Protein AF-A0A5K1CPB5-F1 (afdb_monomer_lite)

Foldseek 3Di:
DDWADDPDPDIFDKDKDWDKAFDDDPPDDPVPGDRDIDTDIDIATCCDDPVGHHGD

Structure (mmCIF, N/CA/C/O backbone):
data_AF-A0A5K1CPB5-F1
#
_entry.id   AF-A0A5K1CPB5-F1
#
loop_
_atom_site.group_PDB
_atom_site.id
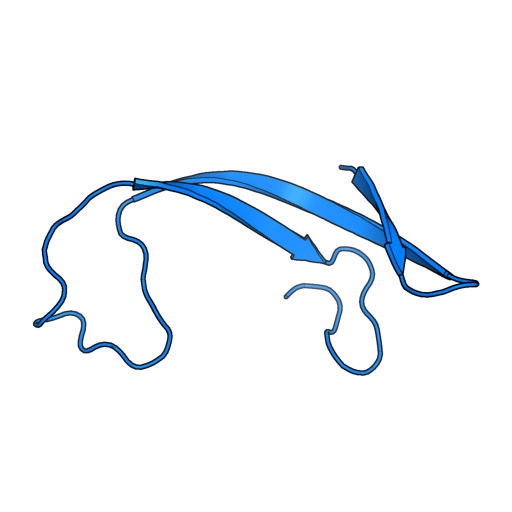_atom_site.type_symbol
_atom_site.label_atom_id
_atom_site.label_alt_id
_atom_site.label_comp_id
_atom_site.label_asym_id
_atom_site.label_entity_id
_atom_site.label_seq_id
_atom_site.pdbx_PDB_ins_code
_atom_site.Cartn_x
_atom_site.Cartn_y
_atom_site.Cartn_z
_atom_site.occupancy
_atom_site.B_iso_or_equiv
_atom_site.auth_seq_id
_atom_site.auth_comp_id
_atom_site.auth_asym_id
_atom_site.auth_atom_id
_atom_site.pdbx_PDB_model_num
ATOM 1 N N . LEU A 1 1 ? -9.524 5.349 -6.665 1.00 85.69 1 LEU A N 1
ATOM 2 C CA . LEU A 1 1 ? -8.314 5.007 -7.448 1.00 85.69 1 LEU A CA 1
ATOM 3 C C . LEU A 1 1 ? -7.546 6.294 -7.637 1.00 85.69 1 LEU A C 1
ATOM 5 O O . LEU A 1 1 ? -8.164 7.281 -8.016 1.00 85.69 1 LEU A O 1
ATOM 9 N N . TYR A 1 2 ? -6.261 6.287 -7.312 1.00 91.00 2 TYR A N 1
ATOM 10 C CA . TYR A 1 2 ? -5.394 7.460 -7.338 1.00 91.00 2 TYR A CA 1
ATOM 11 C C . TYR A 1 2 ? -4.101 7.104 -8.062 1.00 91.00 2 TYR A C 1
ATOM 13 O O . TYR A 1 2 ? -3.645 5.965 -7.973 1.00 91.00 2 TYR A O 1
ATOM 21 N N . VAL A 1 3 ? -3.530 8.075 -8.769 1.00 90.31 3 VAL A N 1
ATOM 22 C CA . VAL A 1 3 ? -2.202 7.960 -9.375 1.00 90.31 3 VAL A CA 1
ATOM 23 C C . VAL A 1 3 ? -1.259 8.843 -8.570 1.00 90.31 3 VAL A C 1
ATOM 25 O O . VAL A 1 3 ? -1.516 10.037 -8.420 1.00 90.31 3 VAL A O 1
ATOM 28 N N . GLY A 1 4 ? -0.207 8.245 -8.023 1.00 87.00 4 GLY A N 1
ATOM 29 C CA . GLY A 1 4 ? 0.848 8.927 -7.281 1.00 87.00 4 GLY A CA 1
ATOM 30 C C . GLY A 1 4 ? 2.178 8.849 -8.020 1.00 87.00 4 GLY A C 1
ATOM 31 O O . GLY A 1 4 ? 2.373 7.985 -8.873 1.00 87.00 4 GLY A O 1
ATOM 32 N N . ALA A 1 5 ? 3.102 9.748 -7.693 1.00 84.88 5 ALA A N 1
ATOM 33 C CA . ALA A 1 5 ? 4.487 9.611 -8.126 1.00 84.88 5 ALA A CA 1
ATOM 34 C C . ALA A 1 5 ? 5.194 8.567 -7.251 1.00 84.88 5 ALA A C 1
ATOM 36 O O . ALA A 1 5 ? 5.113 8.633 -6.025 1.00 84.88 5 ALA A O 1
ATOM 37 N N . HIS A 1 6 ? 5.914 7.642 -7.880 1.00 82.25 6 HIS A N 1
ATOM 38 C CA . HIS A 1 6 ? 6.832 6.730 -7.212 1.00 82.25 6 HIS A CA 1
ATOM 39 C C . HIS A 1 6 ? 8.254 7.011 -7.708 1.00 82.25 6 HIS A C 1
ATOM 41 O O . HIS A 1 6 ? 8.698 6.550 -8.763 1.00 82.25 6 HIS A O 1
ATOM 47 N N . GLY A 1 7 ? 8.965 7.855 -6.963 1.00 79.19 7 GLY A N 1
ATOM 48 C CA . GLY A 1 7 ? 10.278 8.356 -7.359 1.00 79.19 7 GLY A CA 1
ATOM 49 C C . GLY A 1 7 ? 10.240 9.359 -8.528 1.00 79.19 7 GLY A C 1
ATOM 50 O O . GLY A 1 7 ? 9.171 9.809 -8.939 1.00 79.19 7 GLY A O 1
ATOM 51 N N . PRO A 1 8 ? 11.414 9.744 -9.065 1.00 77.19 8 PRO A N 1
ATOM 52 C CA . PRO A 1 8 ? 11.528 10.858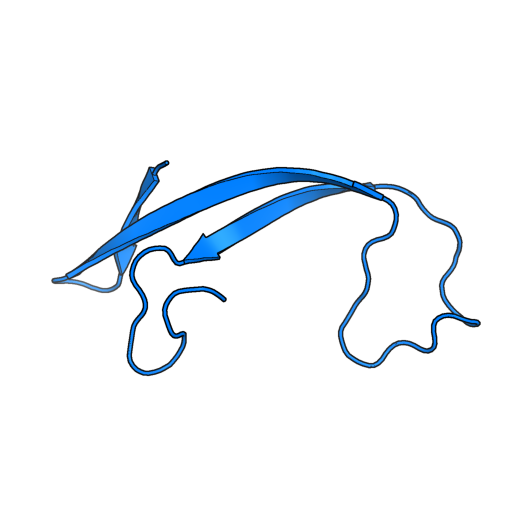 -10.014 1.00 77.19 8 PRO A CA 1
ATOM 53 C C . PRO A 1 8 ? 10.934 10.592 -11.40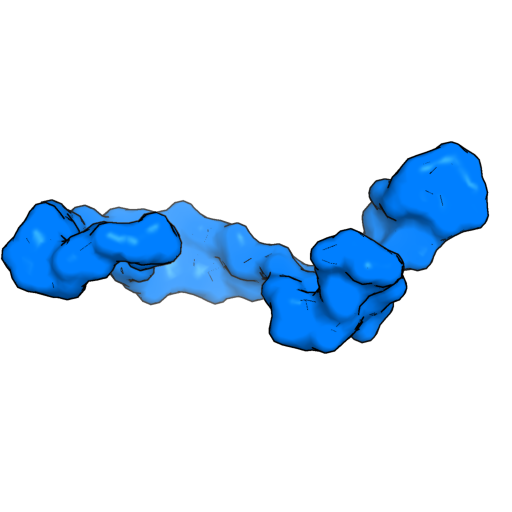5 1.00 77.19 8 PRO A C 1
ATOM 55 O O . PRO A 1 8 ? 10.663 11.539 -12.137 1.00 77.19 8 PRO A O 1
ATOM 58 N N . TYR A 1 9 ? 10.769 9.320 -11.786 1.00 79.19 9 TYR A N 1
ATOM 59 C CA . TYR A 1 9 ? 10.475 8.931 -13.173 1.00 79.19 9 TYR A CA 1
ATOM 60 C C . TYR A 1 9 ? 9.346 7.910 -13.323 1.00 79.19 9 TYR A C 1
ATOM 62 O O . TYR A 1 9 ? 9.082 7.472 -14.441 1.00 79.19 9 TYR A O 1
ATOM 70 N N . SER A 1 10 ? 8.695 7.497 -12.235 1.00 86.31 10 SER A N 1
ATOM 71 C CA . SER A 1 10 ? 7.625 6.505 -12.309 1.00 86.31 10 SER A CA 1
ATOM 72 C C . SER A 1 10 ? 6.393 6.947 -11.536 1.00 86.31 10 SER A C 1
ATOM 74 O O . S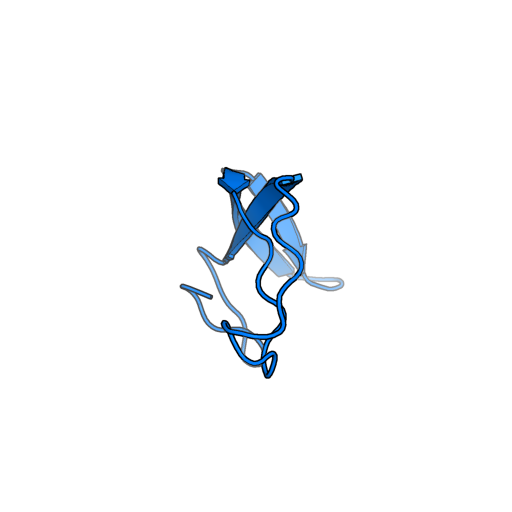ER A 1 10 ? 6.455 7.791 -10.643 1.00 86.31 10 SER A O 1
ATOM 76 N N . SER A 1 11 ? 5.252 6.403 -11.932 1.00 90.44 11 SER A N 1
ATOM 77 C CA . SER A 1 11 ? 3.964 6.643 -11.299 1.00 90.44 11 SER A CA 1
ATOM 78 C C . SER A 1 11 ? 3.354 5.315 -10.903 1.00 90.44 11 SER A C 1
ATOM 80 O O . SER A 1 11 ? 3.490 4.337 -11.638 1.00 90.44 11 SER A O 1
ATOM 82 N N . GLU A 1 12 ? 2.618 5.309 -9.805 1.00 91.50 12 GLU A N 1
ATOM 83 C CA . GLU A 1 12 ? 1.925 4.133 -9.304 1.00 91.50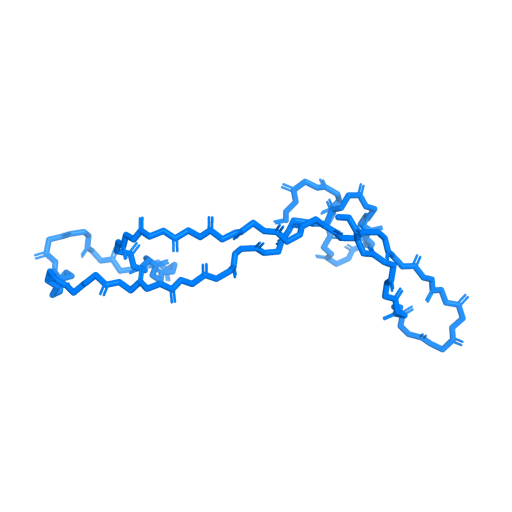 12 GLU A CA 1
ATOM 84 C C . GLU A 1 12 ? 0.438 4.403 -9.140 1.00 91.50 12 GLU A C 1
ATOM 86 O O . GLU A 1 12 ? 0.006 5.509 -8.809 1.00 91.50 12 GLU A O 1
ATOM 91 N N . VAL A 1 13 ? -0.351 3.359 -9.354 1.00 94.25 13 VAL A N 1
ATOM 92 C CA . VAL A 1 13 ? -1.777 3.348 -9.077 1.00 94.25 13 VAL A CA 1
ATOM 93 C C . VAL A 1 13 ? -1.992 2.755 -7.694 1.00 94.25 13 VAL A C 1
ATOM 95 O O . VAL A 1 13 ? -1.635 1.605 -7.431 1.00 94.25 13 VAL A O 1
ATOM 98 N N . ILE A 1 14 ? -2.642 3.525 -6.828 1.00 94.44 14 ILE A N 1
ATOM 99 C CA . ILE A 1 14 ? -3.042 3.096 -5.490 1.00 94.44 14 ILE A CA 1
ATOM 100 C C . ILE A 1 14 ? -4.556 3.204 -5.320 1.00 94.44 14 ILE A C 1
ATOM 102 O O . ILE A 1 14 ? -5.237 4.065 -5.894 1.00 94.44 14 ILE A O 1
ATOM 106 N N . HIS A 1 15 ? -5.116 2.317 -4.511 1.00 95.56 15 HIS A N 1
ATOM 107 C CA . HIS A 1 15 ? -6.523 2.328 -4.158 1.00 95.56 15 HIS A CA 1
ATOM 108 C C . HIS A 1 15 ? -6.673 2.575 -2.658 1.00 95.56 15 HIS A C 1
ATOM 110 O O . HIS A 1 15 ? -6.329 1.726 -1.842 1.00 95.56 15 HIS A O 1
ATOM 116 N N . LEU A 1 16 ? -7.190 3.754 -2.308 1.00 94.75 16 LEU A N 1
ATOM 117 C CA . LEU A 1 16 ? -7.474 4.127 -0.926 1.00 94.75 16 LEU A CA 1
ATOM 118 C C . LEU A 1 16 ? -8.868 3.642 -0.527 1.00 94.75 16 LEU A C 1
ATOM 120 O O . LEU A 1 16 ? -9.836 3.881 -1.254 1.00 94.75 16 LEU A O 1
ATOM 124 N N . ARG A 1 17 ? -8.970 2.996 0.635 1.00 93.50 17 ARG A N 1
ATOM 125 C CA . ARG A 1 17 ? -10.231 2.513 1.212 1.00 93.50 17 ARG A CA 1
ATOM 126 C C . ARG A 1 17 ? -10.386 3.056 2.618 1.00 93.50 17 ARG A C 1
ATOM 128 O O . ARG A 1 17 ? -9.530 2.828 3.465 1.00 93.50 17 ARG A O 1
ATOM 135 N N . ARG A 1 18 ? -11.504 3.734 2.872 1.00 93.94 18 ARG A N 1
ATOM 136 C CA . ARG A 1 18 ? -11.902 4.120 4.227 1.00 93.94 18 ARG A CA 1
ATOM 137 C C . ARG A 1 18 ? -12.296 2.871 5.011 1.00 93.94 18 ARG A C 1
ATOM 139 O O . ARG A 1 18 ? -13.011 2.011 4.490 1.00 93.94 18 ARG A O 1
ATOM 146 N N . ARG A 1 19 ? -11.836 2.779 6.251 1.00 93.31 19 ARG A N 1
ATOM 147 C CA . ARG A 1 19 ? -12.068 1.656 7.156 1.00 93.31 19 ARG A CA 1
ATOM 148 C C . ARG A 1 19 ? -12.417 2.180 8.539 1.00 93.31 19 ARG A C 1
ATOM 150 O O . ARG A 1 19 ? -12.041 3.287 8.916 1.00 93.31 19 ARG A O 1
ATOM 157 N N . PHE A 1 20 ? -13.154 1.356 9.266 1.00 91.75 20 PHE A N 1
ATOM 158 C CA . PHE A 1 20 ? -13.511 1.583 10.655 1.00 91.75 20 PHE A CA 1
ATOM 159 C C . PHE A 1 20 ? -13.245 0.294 11.408 1.00 91.75 20 PHE A C 1
ATOM 161 O O . PHE A 1 20 ? -13.677 -0.773 10.964 1.00 91.75 20 PHE A O 1
ATOM 168 N N . GLY A 1 21 ? -12.536 0.378 12.523 1.00 89.50 21 GLY A N 1
ATOM 169 C CA . GLY A 1 21 ? -12.180 -0.813 13.273 1.00 89.50 21 GLY A CA 1
ATOM 170 C C . GLY A 1 21 ? -10.987 -0.596 14.179 1.00 89.50 21 GLY A C 1
ATOM 171 O O . GLY A 1 21 ? -10.516 0.524 14.363 1.00 89.50 21 GLY A O 1
ATOM 172 N N . GLN A 1 22 ? -10.506 -1.701 14.727 1.00 85.88 22 GLN A N 1
ATOM 173 C CA . GLN A 1 22 ? -9.261 -1.719 15.476 1.00 85.88 22 GLN A CA 1
ATOM 174 C C . GLN A 1 22 ? -8.093 -1.642 14.497 1.00 85.88 22 GLN A C 1
ATOM 176 O O . GLN A 1 22 ? -8.026 -2.422 13.543 1.00 85.88 22 GLN A O 1
ATOM 181 N N . TRP A 1 23 ? -7.182 -0.709 14.749 1.00 83.06 23 TRP A N 1
ATOM 182 C CA . TRP A 1 23 ? -5.892 -0.693 14.081 1.00 83.06 23 TRP A CA 1
ATOM 183 C C . TRP A 1 23 ? -5.037 -1.808 14.682 1.00 83.06 23 TRP A C 1
ATOM 185 O O . TRP A 1 23 ? -4.920 -1.894 15.900 1.00 83.06 23 TRP A O 1
ATOM 195 N N . ARG A 1 24 ? -4.504 -2.699 13.843 1.00 76.81 24 ARG A N 1
ATOM 196 C CA . ARG A 1 24 ? -3.627 -3.784 14.291 1.00 76.81 24 ARG A CA 1
ATOM 197 C C . ARG A 1 24 ? -2.222 -3.480 13.813 1.00 76.81 24 ARG A C 1
ATOM 199 O O . ARG A 1 24 ? -1.987 -3.523 12.609 1.00 76.81 24 ARG A O 1
ATOM 206 N N . GLU A 1 25 ? -1.320 -3.175 14.736 1.00 76.94 25 GLU A N 1
ATOM 207 C CA . GLU A 1 25 ? 0.098 -3.108 14.399 1.00 76.94 25 GLU A CA 1
ATOM 208 C C . GLU A 1 25 ? 0.667 -4.523 14.241 1.00 76.94 25 GLU A C 1
ATOM 210 O O . GLU A 1 25 ? 0.288 -5.458 14.958 1.00 76.94 25 GLU A O 1
ATOM 215 N N . ASP A 1 26 ? 1.564 -4.694 13.270 1.00 75.50 26 ASP A N 1
ATOM 216 C CA . ASP A 1 26 ? 2.227 -5.972 13.038 1.00 75.50 26 ASP A CA 1
ATOM 217 C C . ASP A 1 26 ? 3.047 -6.370 14.274 1.00 75.50 26 ASP A C 1
ATOM 219 O O . ASP A 1 26 ? 4.005 -5.698 14.652 1.00 75.50 26 ASP A O 1
ATOM 223 N N . GLY A 1 27 ? 2.677 -7.494 14.894 1.00 70.31 27 GLY A N 1
ATOM 224 C CA . GLY A 1 27 ? 3.370 -8.052 16.060 1.00 70.31 27 GLY A CA 1
ATOM 225 C C . GLY A 1 27 ? 2.693 -7.814 17.412 1.00 70.31 27 GLY A C 1
ATOM 226 O O . GLY A 1 27 ? 3.193 -8.319 18.417 1.00 70.31 27 GLY A O 1
ATOM 227 N N . GLU A 1 28 ? 1.556 -7.117 17.466 1.00 68.94 28 GLU A N 1
ATOM 228 C CA . GLU A 1 28 ? 0.784 -6.996 18.707 1.00 68.94 28 GLU A CA 1
ATOM 229 C C . GLU A 1 28 ? -0.028 -8.262 19.023 1.00 68.94 28 GLU A C 1
ATOM 231 O O . GLU A 1 28 ? -0.678 -8.849 18.152 1.00 68.94 28 GLU A O 1
ATOM 236 N N . ASP A 1 29 ? -0.032 -8.672 20.299 1.00 71.88 29 ASP A N 1
ATOM 237 C CA . ASP A 1 29 ? -0.918 -9.738 20.769 1.00 71.88 29 ASP A CA 1
ATOM 238 C C . ASP A 1 29 ? -2.371 -9.225 20.715 1.00 71.88 29 ASP A C 1
ATOM 240 O O . ASP A 1 29 ? -2.699 -8.235 21.378 1.00 71.88 29 ASP A O 1
ATOM 244 N N . PRO A 1 30 ? -3.285 -9.891 19.985 1.00 67.75 30 PRO A N 1
ATOM 245 C CA . PRO A 1 30 ? -4.693 -9.499 19.935 1.00 67.75 30 PRO A CA 1
ATOM 246 C C . PRO A 1 30 ? -5.369 -9.446 21.316 1.00 67.75 30 PRO A C 1
ATOM 248 O O . PRO A 1 30 ? -6.440 -8.857 21.445 1.00 67.75 30 PRO A O 1
ATOM 251 N N . LYS A 1 31 ? -4.774 -10.051 22.355 1.00 66.81 31 LYS A N 1
ATOM 252 C CA . LYS A 1 31 ? -5.257 -9.983 23.742 1.00 66.81 31 LYS A CA 1
ATOM 253 C C . LYS A 1 31 ? -4.782 -8.753 24.516 1.00 66.81 31 LYS A C 1
ATOM 255 O O . LYS A 1 31 ? -5.399 -8.435 25.530 1.00 66.81 31 LYS A O 1
ATOM 260 N N . SER A 1 32 ? -3.707 -8.089 24.086 1.00 65.50 32 SER A N 1
ATOM 261 C CA . SER A 1 32 ? -3.190 -6.866 24.719 1.00 65.50 32 SER A CA 1
ATOM 262 C C . SER A 1 32 ? -3.664 -5.584 24.039 1.00 65.50 32 SER A C 1
ATOM 264 O O . SER A 1 32 ? -3.390 -4.500 24.546 1.00 65.50 32 SER A O 1
ATOM 266 N N . GLN A 1 33 ? -4.369 -5.688 22.909 1.00 67.31 33 GLN A N 1
ATOM 267 C CA . GLN A 1 33 ? -4.893 -4.525 22.201 1.00 67.31 33 GLN A CA 1
ATOM 268 C C . GLN A 1 33 ? -5.994 -3.861 23.029 1.00 67.31 33 GLN A C 1
ATOM 270 O O . GLN A 1 33 ? -7.063 -4.436 23.253 1.00 67.31 33 GLN A O 1
ATOM 275 N N . ASN A 1 34 ? -5.738 -2.626 23.470 1.00 67.94 34 ASN A N 1
ATOM 276 C CA . ASN A 1 34 ? -6.800 -1.757 23.962 1.00 67.94 34 ASN A CA 1
ATOM 277 C C . ASN A 1 34 ? -7.892 -1.683 22.881 1.00 67.94 34 ASN A C 1
ATOM 279 O O . 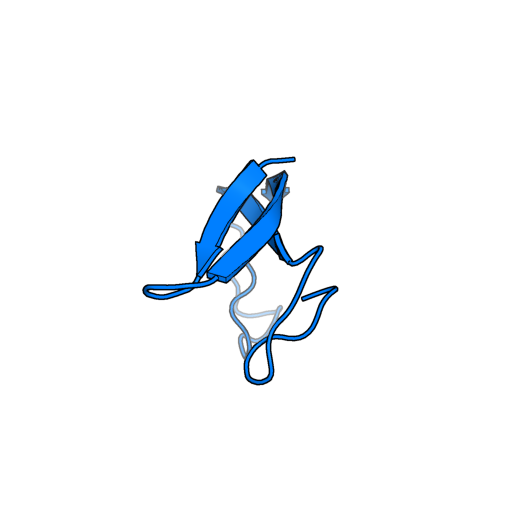ASN A 1 34 ? -7.601 -1.506 21.699 1.00 67.94 34 ASN A O 1
ATOM 283 N N . LEU A 1 35 ? -9.152 -1.878 23.281 1.00 70.44 35 LEU A N 1
ATOM 284 C CA . LEU A 1 35 ? -10.333 -1.888 22.406 1.00 70.44 35 LEU A CA 1
ATOM 285 C C . LEU A 1 35 ? -10.673 -0.472 21.915 1.00 70.44 35 LEU A C 1
ATOM 287 O O . LEU A 1 35 ? -11.746 0.063 22.184 1.00 70.44 35 LEU A O 1
ATOM 291 N N . GLU A 1 36 ? -9.742 0.147 21.204 1.00 78.75 36 GLU A N 1
ATOM 292 C CA . GLU A 1 36 ? -9.934 1.438 20.567 1.00 78.75 36 GLU A CA 1
ATOM 293 C C . GLU A 1 36 ? -10.326 1.236 19.103 1.00 78.75 36 GLU A C 1
ATOM 295 O O . GLU A 1 36 ? -9.793 0.385 18.388 1.00 78.75 36 GLU A O 1
ATOM 300 N N . PHE A 1 37 ? -11.322 2.005 18.673 1.00 85.06 37 PHE A N 1
ATOM 301 C CA . PHE A 1 37 ? -11.828 1.984 17.310 1.00 85.06 37 PHE A CA 1
ATOM 302 C C . PHE A 1 37 ? -11.432 3.282 16.626 1.00 85.06 37 PHE A C 1
ATOM 304 O O . PHE A 1 37 ? -11.711 4.368 17.133 1.00 85.06 37 PHE A O 1
ATOM 311 N N . TYR A 1 38 ? -10.835 3.156 15.447 1.00 89.38 38 TYR A N 1
ATOM 312 C CA . TYR A 1 38 ? -10.378 4.280 14.650 1.00 89.38 38 TYR A CA 1
ATOM 313 C C . TYR A 1 38 ? -11.087 4.302 13.305 1.00 89.38 38 TYR A C 1
ATOM 315 O O . TYR A 1 38 ? -11.464 3.268 12.743 1.00 89.38 38 TYR A O 1
ATOM 323 N N . GLU A 1 39 ? -11.227 5.506 12.771 1.00 93.81 39 GLU A N 1
ATOM 324 C CA . GLU A 1 39 ? -11.421 5.709 11.348 1.00 93.81 39 GLU A CA 1
ATOM 325 C C . GLU A 1 39 ? -10.047 5.874 10.703 1.00 93.81 39 GLU A C 1
ATOM 327 O O . GLU A 1 39 ? -9.271 6.743 11.098 1.00 93.81 39 GLU A O 1
ATOM 332 N N . TYR A 1 40 ? -9.747 5.045 9.711 1.00 92.19 40 TYR A N 1
ATOM 333 C CA . TYR A 1 40 ? -8.455 5.065 9.041 1.00 92.19 40 TYR A CA 1
ATOM 334 C C . TYR A 1 40 ? -8.599 4.760 7.550 1.00 92.19 40 TYR A C 1
ATOM 336 O O . TYR A 1 40 ? -9.674 4.400 7.056 1.00 92.19 40 TYR A O 1
ATOM 344 N N . VAL A 1 41 ? -7.511 4.947 6.808 1.00 93.94 41 VAL A N 1
ATOM 345 C CA . VAL A 1 41 ? -7.460 4.698 5.368 1.00 93.94 41 VAL A CA 1
ATOM 346 C C . VAL A 1 41 ? -6.392 3.654 5.090 1.00 93.94 41 VAL A C 1
ATOM 348 O O . VAL A 1 41 ? -5.224 3.861 5.397 1.00 93.94 41 VAL A O 1
ATOM 351 N N . GLU A 1 42 ? -6.795 2.546 4.479 1.00 92.31 42 GLU A N 1
ATOM 352 C CA . GLU A 1 42 ? -5.864 1.564 3.924 1.00 92.31 42 GLU A CA 1
ATOM 353 C C . GLU A 1 42 ? -5.504 1.975 2.496 1.00 92.31 42 GLU A C 1
ATOM 355 O O . GLU A 1 42 ? -6.390 2.300 1.696 1.00 92.31 42 GLU A O 1
ATOM 360 N N . ALA A 1 43 ? -4.216 1.927 2.165 1.00 92.75 43 ALA A N 1
ATOM 361 C CA . ALA A 1 43 ? -3.719 2.115 0.810 1.00 92.75 43 ALA A CA 1
ATOM 362 C C . ALA A 1 43 ? -3.300 0.761 0.235 1.00 92.75 43 ALA A C 1
ATOM 364 O O . ALA A 1 43 ? -2.450 0.101 0.810 1.00 92.75 43 ALA A O 1
ATOM 365 N N . LEU A 1 44 ? -3.899 0.370 -0.890 1.00 93.00 44 LEU A N 1
ATOM 366 C CA . LEU A 1 44 ? -3.537 -0.837 -1.631 1.00 93.00 44 LEU A CA 1
ATOM 367 C C . LEU A 1 44 ? -2.759 -0.448 -2.888 1.00 93.00 44 LEU A C 1
ATOM 369 O O . LEU A 1 44 ? -3.295 0.296 -3.723 1.00 93.00 44 LEU A O 1
ATOM 373 N N . LYS A 1 45 ? -1.549 -0.975 -3.073 1.00 93.81 45 LYS A N 1
ATOM 374 C CA . LYS A 1 45 ? -0.810 -0.847 -4.330 1.00 93.81 45 LYS A CA 1
ATOM 375 C C . LYS A 1 45 ? -1.475 -1.693 -5.410 1.00 93.81 45 LYS A C 1
ATOM 377 O O . LYS A 1 45 ? -1.475 -2.918 -5.357 1.00 93.81 45 LYS A O 1
ATOM 382 N N . ILE A 1 46 ? -2.049 -1.041 -6.419 1.00 94.19 46 ILE A N 1
ATOM 383 C CA . ILE A 1 46 ? -2.587 -1.725 -7.607 1.00 94.19 46 ILE A CA 1
ATOM 384 C C . ILE A 1 46 ? -1.449 -2.046 -8.573 1.00 94.19 46 ILE A C 1
ATOM 386 O O . ILE A 1 46 ? -1.408 -3.124 -9.159 1.00 94.19 46 ILE A O 1
ATOM 390 N N . THR A 1 47 ? -0.504 -1.118 -8.698 1.00 92.06 47 THR A N 1
ATOM 391 C CA . THR A 1 47 ? 0.801 -1.349 -9.316 1.00 92.06 47 THR A CA 1
ATOM 392 C C . THR A 1 47 ? 1.845 -1.311 -8.211 1.00 92.06 47 THR A C 1
ATOM 394 O O . THR A 1 47 ? 1.851 -0.359 -7.433 1.00 92.06 47 THR A O 1
ATOM 397 N N . GLY A 1 48 ? 2.686 -2.337 -8.128 1.00 87.50 48 GLY A N 1
ATOM 398 C CA . GLY A 1 48 ? 3.775 -2.392 -7.160 1.00 87.50 48 GLY A CA 1
ATOM 399 C C . GLY A 1 48 ? 5.135 -2.141 -7.786 1.00 87.50 48 GLY A C 1
ATOM 400 O O . GLY A 1 48 ? 5.270 -1.965 -8.998 1.00 87.50 48 GLY A O 1
ATOM 401 N N . ASP A 1 49 ? 6.142 -2.226 -6.937 1.00 87.56 49 ASP A N 1
ATOM 402 C CA . ASP A 1 49 ? 7.550 -2.076 -7.255 1.00 87.56 49 ASP A CA 1
ATOM 403 C C . ASP A 1 49 ? 8.364 -3.228 -6.615 1.00 87.56 49 ASP A C 1
ATOM 405 O O . ASP A 1 49 ? 7.791 -4.083 -5.930 1.00 87.56 49 ASP A O 1
ATOM 409 N N . PRO A 1 50 ? 9.689 -3.313 -6.847 1.00 89.00 50 PRO A N 1
ATOM 410 C CA . PRO A 1 50 ? 10.519 -4.382 -6.286 1.00 89.00 50 PRO A CA 1
ATOM 411 C C . PRO A 1 50 ? 10.562 -4.463 -4.748 1.00 89.00 50 PRO A C 1
ATOM 413 O O . PRO A 1 50 ? 10.918 -5.512 -4.217 1.00 89.00 50 PRO A O 1
ATOM 416 N N . TYR A 1 51 ? 10.235 -3.384 -4.038 1.00 88.69 51 TYR A N 1
ATOM 417 C CA . TYR A 1 51 ? 10.184 -3.296 -2.578 1.00 88.69 51 TYR A CA 1
ATOM 418 C C . TYR A 1 51 ? 8.775 -3.546 -2.032 1.00 88.69 51 TYR A C 1
ATOM 420 O O . TYR A 1 51 ? 8.642 -4.198 -0.998 1.00 88.69 51 TYR A O 1
ATOM 428 N N . VAL A 1 52 ? 7.731 -3.062 -2.717 1.00 90.25 52 VAL A N 1
ATOM 429 C CA . VAL A 1 52 ? 6.325 -3.287 -2.338 1.00 90.25 52 VAL A CA 1
ATOM 430 C C . VAL A 1 52 ? 5.524 -3.791 -3.543 1.00 90.25 52 VAL A C 1
ATOM 432 O O . VAL A 1 52 ? 5.127 -2.994 -4.397 1.00 90.25 52 VAL A O 1
ATOM 435 N N . PRO A 1 53 ? 5.262 -5.107 -3.636 1.00 92.25 53 PRO A N 1
ATOM 436 C CA . PRO A 1 53 ? 4.530 -5.689 -4.754 1.00 92.25 53 PRO A CA 1
ATOM 437 C C . PRO A 1 53 ? 3.072 -5.227 -4.839 1.00 92.25 53 PRO A C 1
ATOM 439 O O . PRO A 1 53 ? 2.469 -4.780 -3.866 1.00 92.25 53 PRO A O 1
ATOM 442 N N . ALA A 1 54 ? 2.476 -5.404 -6.019 1.00 94.00 54 ALA A N 1
ATOM 443 C CA . ALA A 1 54 ? 1.052 -5.165 -6.207 1.00 94.00 54 ALA A CA 1
ATOM 444 C C . ALA A 1 54 ? 0.232 -6.090 -5.294 1.00 94.00 54 ALA A C 1
ATOM 446 O O . ALA A 1 54 ? 0.512 -7.285 -5.192 1.00 94.00 54 ALA A O 1
ATOM 447 N N . GLY A 1 55 ? -0.807 -5.541 -4.675 1.00 92.31 55 GLY A N 1
ATOM 448 C CA . GLY A 1 55 ? -1.687 -6.255 -3.756 1.00 92.31 55 GLY A CA 1
ATOM 449 C C . GLY A 1 55 ? -1.322 -6.116 -2.278 1.00 92.31 55 GLY A C 1
ATOM 450 O O . GLY A 1 55 ? -2.085 -6.616 -1.452 1.00 92.31 55 GLY A O 1
ATOM 451 N N . GLN A 1 56 ? -0.216 -5.441 -1.952 1.00 89.31 56 GLN A N 1
ATOM 452 C CA . GLN A 1 56 ? 0.074 -4.967 -0.595 1.00 89.31 56 GLN A CA 1
ATOM 453 C C . GLN A 1 56 ? -0.463 -3.552 -0.404 1.00 89.31 56 GLN A C 1
ATOM 455 O O . GLN A 1 56 ? -1.128 -3.326 0.624 1.00 89.31 56 GLN A O 1
#

InterPro domains:
  IPR044680 Protein EXECUTER 1/2 [PTHR33917] (1-56)

Organism: NCBI:txid210225

pLDDT: mean 85.41, std 9.03, range [65.5, 95.56]

Radius of gyration: 14.59 Å; chains: 1; bounding box: 25×21×38 Å

Secondary structure (DSSP, 8-state):
-EEEEETTTEEEEEEEEEEEE----TT--TTT-----EEEEEEEESS--SSS-TT-

Sequence (56 aa):
LYVGAHGPYSSEVIHLRRRFGQWREDGEDPKSQNLEFYEYVEALKITGDPYVPAGQ